Protein AF-A0A7R9WVQ5-F1 (afdb_monomer)

Mean predicted aligned error: 18.16 Å

Structure (mmCIF, N/CA/C/O backbone):
data_AF-A0A7R9WVQ5-F1
#
_entry.id   AF-A0A7R9WVQ5-F1
#
loop_
_atom_site.group_PDB
_atom_site.id
_atom_site.type_symbol
_atom_site.label_atom_id
_atom_site.label_alt_id
_atom_site.label_comp_id
_atom_site.label_asym_id
_atom_site.label_entity_id
_atom_site.label_seq_id
_atom_site.pdbx_PDB_ins_code
_atom_site.Cartn_x
_atom_site.Cartn_y
_atom_site.Cartn_z
_atom_site.occupancy
_atom_site.B_iso_or_equiv
_atom_site.auth_seq_id
_atom_site.auth_comp_id
_atom_site.auth_asym_id
_atom_site.auth_atom_id
_atom_site.pdbx_PDB_model_num
ATOM 1 N N . MET A 1 1 ? 31.829 -40.524 65.685 1.00 41.03 1 MET A N 1
ATOM 2 C CA . MET A 1 1 ? 31.179 -39.323 66.249 1.00 41.03 1 MET A CA 1
ATOM 3 C C . MET A 1 1 ? 29.699 -39.398 65.914 1.00 41.03 1 MET A C 1
ATOM 5 O O . MET A 1 1 ? 29.314 -39.141 64.784 1.00 41.03 1 MET A O 1
ATOM 9 N N . THR A 1 2 ? 28.899 -39.893 66.854 1.00 39.41 2 THR A N 1
ATOM 10 C CA . THR A 1 2 ? 27.460 -40.156 66.713 1.00 39.41 2 THR A CA 1
ATOM 11 C C . THR A 1 2 ? 26.684 -39.018 67.367 1.00 39.41 2 THR A C 1
ATOM 13 O O . THR A 1 2 ? 26.771 -38.850 68.581 1.00 39.41 2 THR A O 1
ATOM 16 N N . HIS A 1 3 ? 25.955 -38.230 66.574 1.00 41.53 3 HIS A N 1
ATOM 17 C CA . HIS A 1 3 ? 25.079 -37.176 67.082 1.00 41.53 3 HIS A CA 1
ATOM 18 C C . HIS A 1 3 ? 23.639 -37.680 67.185 1.00 41.53 3 HIS A C 1
ATOM 20 O O . HIS A 1 3 ? 22.974 -37.951 66.189 1.00 41.53 3 HIS A O 1
ATOM 26 N N . THR A 1 4 ? 23.182 -37.788 68.426 1.00 43.97 4 THR A N 1
ATOM 27 C CA . THR A 1 4 ? 21.803 -38.031 68.845 1.00 43.97 4 THR A CA 1
ATOM 28 C C . THR A 1 4 ? 21.011 -36.724 68.716 1.00 43.97 4 THR A C 1
ATOM 30 O O . THR A 1 4 ? 21.436 -35.708 69.266 1.00 43.97 4 THR A O 1
ATOM 33 N N . GLN A 1 5 ? 19.870 -36.720 68.018 1.00 49.22 5 GLN A N 1
ATOM 34 C CA . GLN A 1 5 ? 18.900 -35.616 68.064 1.00 49.22 5 GLN A CA 1
ATOM 35 C C . GLN A 1 5 ? 17.591 -36.085 68.700 1.00 49.22 5 GLN A C 1
ATOM 37 O O . GLN A 1 5 ? 16.982 -37.073 68.295 1.00 49.22 5 GLN A O 1
ATOM 42 N N . THR A 1 6 ? 17.200 -35.352 69.735 1.00 46.25 6 THR A N 1
ATOM 43 C CA . THR A 1 6 ? 16.042 -35.571 70.598 1.00 46.25 6 THR A CA 1
ATOM 44 C C . THR A 1 6 ? 14.769 -35.076 69.910 1.00 46.25 6 THR A C 1
ATOM 46 O O . THR A 1 6 ? 14.665 -33.899 69.569 1.00 46.25 6 THR A O 1
ATOM 49 N N . ILE A 1 7 ? 13.781 -35.955 69.727 1.00 51.22 7 ILE A N 1
ATOM 50 C CA . ILE A 1 7 ? 12.453 -35.600 69.211 1.00 51.22 7 ILE A CA 1
ATOM 51 C C . ILE A 1 7 ? 11.598 -35.094 70.381 1.00 51.22 7 ILE A C 1
ATOM 53 O O . ILE A 1 7 ? 11.214 -35.860 71.262 1.00 51.22 7 ILE A O 1
ATOM 57 N N . LEU A 1 8 ? 11.293 -33.796 70.388 1.00 42.28 8 LEU A N 1
ATOM 58 C CA . LEU A 1 8 ? 10.314 -33.184 71.290 1.00 42.28 8 LEU A CA 1
ATOM 59 C C . LEU A 1 8 ? 8.905 -33.405 70.722 1.00 42.28 8 LEU A C 1
ATOM 61 O O . LEU A 1 8 ? 8.472 -32.716 69.798 1.00 42.28 8 LEU A O 1
ATOM 65 N N . VAL A 1 9 ? 8.180 -34.378 71.276 1.00 50.78 9 VAL A N 1
ATOM 66 C CA . VAL A 1 9 ? 6.757 -34.587 70.985 1.00 50.78 9 VAL A CA 1
ATOM 67 C C . VAL A 1 9 ? 5.956 -33.488 71.684 1.00 50.78 9 VAL A C 1
ATOM 69 O O . VAL A 1 9 ? 5.775 -33.495 72.900 1.00 50.78 9 VAL A O 1
ATOM 72 N N . ASN A 1 10 ? 5.494 -32.509 70.908 1.00 46.12 10 ASN A N 1
ATOM 73 C CA . ASN A 1 10 ? 4.630 -31.440 71.390 1.00 46.12 10 ASN A CA 1
ATOM 74 C C . ASN A 1 10 ? 3.191 -31.970 71.544 1.00 46.12 10 ASN A C 1
ATOM 76 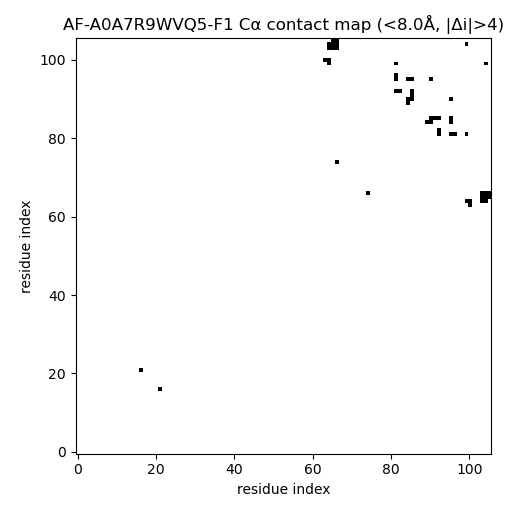O O . ASN A 1 10 ? 2.448 -32.073 70.566 1.00 46.12 10 ASN A O 1
ATOM 80 N N . CYS A 1 11 ? 2.803 -32.324 72.771 1.00 46.53 11 CYS A N 1
ATOM 81 C CA . CYS A 1 11 ? 1.429 -32.673 73.136 1.00 46.53 11 CYS A CA 1
ATOM 82 C C . CYS A 1 11 ? 0.492 -31.463 72.957 1.00 46.53 11 CYS A C 1
ATOM 84 O O . CYS A 1 11 ? 0.282 -30.673 73.880 1.00 46.53 11 CYS A O 1
ATOM 86 N N . ARG A 1 12 ? -0.116 -31.317 71.772 1.00 46.88 12 ARG A N 1
ATOM 87 C CA . ARG A 1 12 ? -1.256 -30.410 71.572 1.00 46.88 12 ARG A CA 1
ATOM 88 C C . ARG A 1 12 ? -2.487 -30.985 72.276 1.00 46.88 12 ARG A C 1
ATOM 90 O O . ARG A 1 12 ? -2.950 -32.071 71.945 1.00 46.88 12 ARG A O 1
ATOM 97 N N . ARG A 1 13 ? -3.020 -30.240 73.246 1.00 50.38 13 ARG A N 1
ATOM 98 C CA . ARG A 1 13 ? -4.292 -30.543 73.921 1.00 50.38 13 ARG A CA 1
ATOM 99 C C . ARG A 1 13 ? -5.448 -30.573 72.902 1.00 50.38 13 ARG A C 1
ATOM 101 O O . ARG A 1 13 ? -5.419 -29.776 71.961 1.00 50.38 13 ARG A O 1
ATOM 108 N N . PRO A 1 14 ? -6.481 -31.413 73.093 1.00 53.47 14 PRO A N 1
ATOM 109 C CA . PRO A 1 14 ? -7.684 -31.357 72.273 1.00 53.47 14 PRO A CA 1
ATOM 110 C C . PRO A 1 14 ? -8.397 -30.016 72.491 1.00 53.47 14 PRO A C 1
ATOM 112 O O . PRO A 1 14 ? -8.716 -29.629 73.615 1.00 53.47 14 PRO A O 1
ATOM 115 N N . PHE A 1 15 ? -8.610 -29.288 71.397 1.00 57.16 15 PHE A N 1
ATOM 116 C CA . PHE A 1 15 ? -9.350 -28.030 71.363 1.00 57.16 15 PHE A CA 1
ATOM 117 C C . PHE A 1 15 ? -10.830 -28.322 71.663 1.00 57.16 15 PHE A C 1
ATOM 119 O O . PHE A 1 15 ? -11.549 -28.851 70.819 1.00 57.16 15 PHE A O 1
ATOM 126 N N . THR A 1 16 ? -11.307 -28.002 72.866 1.00 58.00 16 THR A N 1
ATOM 127 C CA . THR A 1 16 ? -12.735 -28.083 73.207 1.00 58.00 16 THR A CA 1
ATOM 128 C C . THR A 1 16 ? -13.448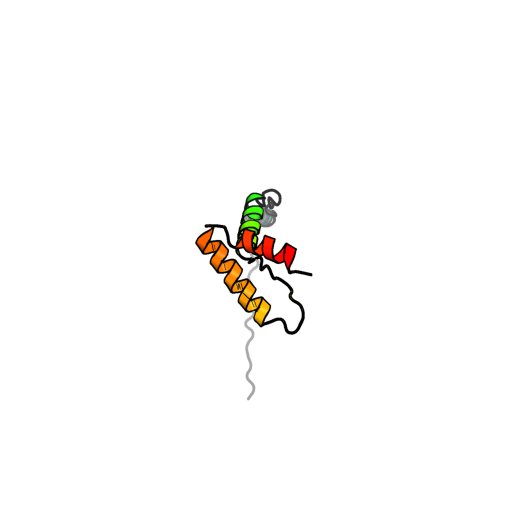 -26.851 72.654 1.00 58.00 16 THR A C 1
ATOM 130 O O . THR A 1 16 ? -13.520 -25.806 73.307 1.00 58.00 16 THR A O 1
ATOM 133 N N . LEU A 1 17 ? -13.918 -26.948 71.412 1.00 56.16 17 LEU A N 1
ATOM 134 C CA . LEU A 1 17 ? -14.598 -25.864 70.709 1.00 56.16 17 LEU A CA 1
ATOM 135 C C . LEU A 1 17 ? -16.083 -25.829 71.114 1.00 56.16 17 LEU A C 1
ATOM 137 O O . LEU A 1 17 ? -16.787 -26.830 71.012 1.00 56.16 17 LEU A O 1
ATOM 141 N N . ARG A 1 18 ? -16.565 -24.679 71.605 1.00 71.81 18 ARG A N 1
ATOM 142 C CA . ARG A 1 18 ? -17.979 -24.496 71.980 1.00 71.81 18 ARG A CA 1
ATOM 143 C C . ARG A 1 18 ? -18.875 -24.622 70.734 1.00 71.81 18 ARG A C 1
ATOM 145 O O . ARG A 1 18 ? -18.484 -24.126 69.677 1.00 71.81 18 ARG A O 1
ATOM 152 N N . PRO A 1 19 ? -20.092 -25.188 70.839 1.00 68.81 19 PRO A N 1
ATOM 153 C CA . PRO A 1 19 ? -20.976 -25.402 69.685 1.00 68.81 19 PRO A CA 1
ATOM 154 C C . PRO A 1 19 ? -21.330 -24.101 68.942 1.00 68.81 19 PRO A C 1
ATOM 156 O O . PRO A 1 19 ? -21.524 -24.114 67.730 1.00 68.81 19 PRO A O 1
ATOM 159 N N . SER A 1 20 ? -21.315 -22.955 69.632 1.00 67.38 20 SER A N 1
ATOM 160 C CA . SER A 1 20 ? -21.515 -21.640 69.013 1.00 67.38 20 SER A CA 1
ATOM 161 C C . SER A 1 20 ? -20.379 -21.218 68.073 1.00 67.38 20 SER A C 1
ATOM 163 O O . SER A 1 20 ? -20.627 -20.538 67.084 1.00 67.38 20 SER A O 1
ATOM 165 N N . GLN A 1 21 ? -19.143 -21.648 68.334 1.00 73.31 21 GLN A N 1
ATOM 166 C CA . GLN A 1 21 ? -17.978 -21.338 67.499 1.00 73.31 21 GLN A CA 1
ATOM 167 C C . GLN A 1 21 ? -17.951 -22.193 66.222 1.00 73.31 21 GLN A C 1
ATOM 169 O O . GLN A 1 21 ? -17.459 -21.743 65.190 1.00 73.31 21 GLN A O 1
ATOM 174 N N . MET A 1 22 ? -18.537 -23.397 66.257 1.00 71.56 22 MET A N 1
ATOM 175 C CA . MET A 1 22 ? -18.647 -24.257 65.072 1.00 71.56 22 MET A CA 1
ATOM 176 C C . MET A 1 22 ? -19.568 -23.662 64.009 1.00 71.56 22 MET A C 1
ATOM 178 O O . MET A 1 22 ? -19.265 -23.751 62.823 1.00 71.56 22 MET A O 1
ATOM 182 N N . MET A 1 23 ? -20.657 -23.010 64.425 1.00 75.50 23 MET A N 1
ATOM 183 C CA . MET A 1 23 ? -21.610 -22.397 63.496 1.00 75.50 23 MET A CA 1
ATOM 184 C C . MET A 1 23 ? -20.995 -21.219 62.737 1.00 75.50 23 MET A C 1
ATOM 186 O O . MET A 1 23 ? -21.212 -21.081 61.536 1.00 75.50 23 MET A O 1
ATOM 190 N N . VAL A 1 24 ? -20.165 -20.414 63.408 1.00 78.69 24 VAL A N 1
ATOM 191 C CA . VAL A 1 24 ? -19.462 -19.287 62.775 1.00 78.69 24 VAL A CA 1
ATOM 192 C C . VAL A 1 24 ? -18.449 -19.787 61.742 1.00 78.69 24 VAL A C 1
ATOM 194 O O . VAL A 1 24 ? -18.397 -19.266 60.629 1.00 78.69 24 VAL A O 1
ATOM 197 N N . TYR A 1 25 ? -17.695 -20.839 62.072 1.00 78.38 25 TYR A N 1
ATOM 198 C CA . TYR A 1 25 ? -16.764 -21.460 61.129 1.00 78.38 25 TYR A CA 1
ATOM 199 C C . TYR A 1 25 ? -17.480 -22.109 59.939 1.00 78.38 25 TYR A C 1
ATOM 201 O O . TYR A 1 25 ? -17.046 -21.938 58.802 1.00 78.38 25 TYR A O 1
ATOM 209 N N . LEU A 1 26 ? -18.601 -22.797 60.173 1.00 77.38 26 LEU A N 1
ATOM 210 C CA . LEU A 1 26 ? -19.404 -23.403 59.111 1.00 77.38 26 LEU A CA 1
ATOM 211 C C . LEU A 1 26 ? -19.945 -22.340 58.141 1.00 77.38 26 LEU A C 1
ATOM 213 O O . LEU A 1 26 ? -19.839 -22.505 56.9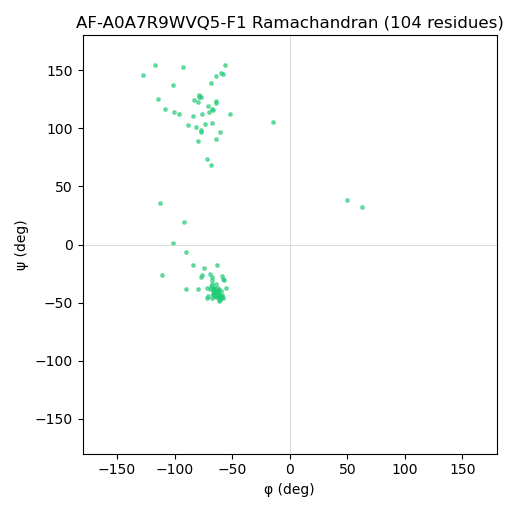28 1.00 77.38 26 LEU A O 1
ATOM 217 N N . MET A 1 27 ? -20.462 -21.224 58.663 1.00 74.75 27 MET A N 1
ATOM 218 C CA . MET A 1 27 ? -20.963 -20.118 57.841 1.00 74.75 27 MET A CA 1
ATOM 219 C C . MET A 1 27 ? -19.844 -19.429 57.047 1.00 74.75 27 MET A C 1
ATOM 221 O O . MET A 1 27 ? -20.043 -19.104 55.875 1.00 74.75 27 MET A O 1
ATOM 225 N N . MET A 1 28 ? -18.644 -19.269 57.622 1.00 76.88 28 MET A N 1
ATOM 226 C CA . MET A 1 28 ? -17.483 -18.768 56.871 1.00 76.88 28 MET A CA 1
ATOM 227 C C . MET A 1 28 ? -17.091 -19.696 55.717 1.00 76.88 28 MET A C 1
ATOM 229 O O . MET A 1 28 ? -16.815 -19.215 54.620 1.00 76.88 28 MET A O 1
ATOM 233 N N . ILE A 1 29 ? -17.090 -21.014 55.939 1.00 76.12 29 ILE A N 1
ATOM 234 C CA . ILE A 1 29 ? -16.720 -21.993 54.906 1.0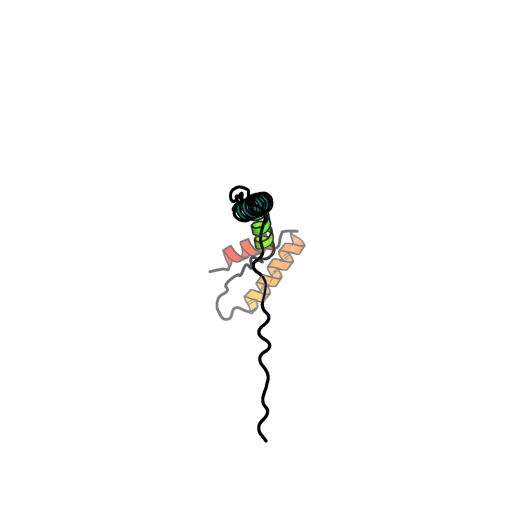0 76.12 29 ILE A CA 1
ATOM 235 C C . ILE A 1 29 ? -17.747 -21.992 53.769 1.00 76.12 29 ILE A C 1
ATOM 237 O O . ILE A 1 29 ? -17.357 -21.987 52.605 1.00 76.12 29 ILE A O 1
ATOM 241 N N . ILE A 1 30 ? -19.045 -21.932 54.083 1.00 72.06 30 ILE A N 1
ATOM 242 C CA . ILE A 1 30 ? -20.111 -21.878 53.069 1.00 72.06 30 ILE A CA 1
ATOM 243 C C . ILE A 1 30 ? -19.994 -20.601 52.227 1.00 72.06 30 ILE A C 1
ATOM 245 O O . ILE A 1 30 ? -20.109 -20.664 51.007 1.00 72.06 30 ILE A O 1
ATOM 249 N N . THR A 1 31 ? -19.684 -19.460 52.850 1.00 68.88 31 THR A N 1
ATOM 250 C CA . THR A 1 31 ? -19.510 -18.186 52.128 1.00 68.88 31 THR A CA 1
ATOM 251 C C . THR A 1 31 ? -18.267 -18.196 51.228 1.00 68.88 31 THR A C 1
ATOM 253 O O . THR A 1 31 ? -18.295 -17.626 50.141 1.00 68.88 31 THR A O 1
ATOM 256 N N . ALA A 1 32 ? -17.194 -18.885 51.634 1.00 68.50 32 ALA A N 1
ATOM 257 C CA . ALA A 1 32 ? -15.986 -19.060 50.822 1.00 68.50 32 ALA A CA 1
ATOM 258 C C . ALA A 1 32 ? -16.159 -20.069 49.669 1.00 68.50 32 ALA A C 1
ATOM 260 O O . ALA A 1 32 ? -15.381 -20.044 48.717 1.00 68.50 32 ALA A O 1
ATOM 261 N N . LEU A 1 33 ? -17.162 -20.951 49.752 1.00 64.75 33 LEU A N 1
ATOM 262 C CA . LEU A 1 33 ? -17.470 -21.945 48.722 1.00 64.75 33 LEU A CA 1
ATOM 263 C C . LEU A 1 33 ? -18.461 -21.454 47.662 1.00 64.75 33 LEU A C 1
ATOM 265 O O . LEU A 1 33 ? -18.697 -22.185 46.700 1.00 64.75 33 LEU A O 1
ATOM 269 N N . LEU A 1 34 ? -19.049 -20.259 47.808 1.00 64.00 34 LEU A N 1
ATOM 270 C CA . LEU A 1 34 ? -19.898 -19.710 46.755 1.00 64.00 34 LEU A CA 1
ATOM 271 C C . LEU A 1 34 ? -19.028 -19.378 45.532 1.00 64.00 34 LEU A C 1
ATOM 273 O O . LEU A 1 34 ? -18.179 -18.485 45.615 1.00 64.00 34 LEU A O 1
ATOM 277 N N . PRO A 1 35 ? -19.235 -20.035 44.375 1.00 65.06 35 PRO A N 1
ATOM 278 C CA . PRO A 1 35 ? -18.621 -19.574 43.147 1.00 65.06 35 PRO A CA 1
ATOM 279 C C . PRO A 1 35 ? -19.198 -18.191 42.851 1.00 65.06 35 PRO A C 1
ATOM 281 O O . PRO A 1 35 ? -20.414 -18.031 42.728 1.00 65.06 35 PRO A O 1
ATOM 284 N N . ALA A 1 36 ? -18.332 -17.182 42.745 1.00 64.62 36 ALA A N 1
ATOM 285 C CA . ALA A 1 36 ? -18.718 -15.898 42.185 1.00 64.62 36 ALA A CA 1
ATOM 286 C C . ALA A 1 36 ? -19.366 -16.184 40.825 1.00 64.62 36 ALA A C 1
ATOM 288 O O . ALA A 1 36 ? -18.700 -16.682 39.9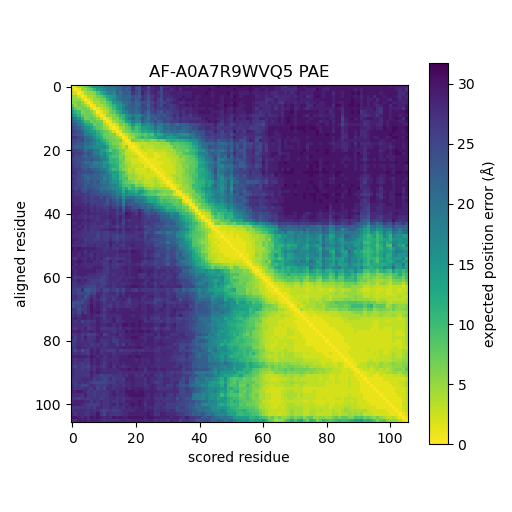16 1.00 64.62 36 ALA A O 1
ATOM 289 N N . THR A 1 37 ? -20.673 -15.944 40.703 1.00 60.84 37 THR A N 1
ATOM 290 C CA . THR A 1 37 ? -21.402 -16.092 39.445 1.00 60.84 37 THR A CA 1
ATOM 291 C C . THR A 1 37 ? -20.769 -15.131 38.453 1.00 60.84 37 THR A C 1
ATOM 293 O O . THR A 1 37 ? -21.020 -13.926 38.477 1.00 60.84 37 THR A O 1
ATOM 296 N N . SER A 1 38 ? -19.854 -15.648 37.636 1.00 60.25 38 SER A N 1
ATOM 297 C CA . SER A 1 38 ? -19.152 -14.848 36.652 1.00 60.25 38 SER A CA 1
ATOM 298 C C . SER A 1 38 ? -20.187 -14.404 35.630 1.00 60.25 38 SER A C 1
ATOM 300 O O . SER A 1 38 ? -20.771 -15.237 34.933 1.00 60.25 38 SER A O 1
ATOM 302 N N . ASN A 1 39 ? -20.423 -13.099 35.546 1.00 59.16 39 ASN A N 1
ATOM 303 C CA . ASN A 1 39 ? -21.266 -12.479 34.534 1.00 59.16 39 ASN A CA 1
ATOM 304 C C . ASN A 1 39 ? -20.588 -12.597 33.155 1.00 59.16 39 ASN A C 1
ATOM 306 O O . ASN A 1 39 ? -20.138 -11.606 32.585 1.00 59.16 39 ASN A O 1
ATOM 310 N N . ALA A 1 40 ? -20.483 -13.813 32.615 1.00 58.56 40 ALA A N 1
ATOM 311 C CA . ALA A 1 40 ? -19.812 -14.106 31.348 1.00 58.56 40 ALA A CA 1
ATOM 312 C C . ALA A 1 40 ? -20.490 -13.419 30.143 1.00 58.56 40 ALA A C 1
ATOM 314 O O . ALA A 1 40 ? -19.863 -13.235 29.103 1.00 58.56 40 ALA A O 1
ATOM 315 N N . PHE A 1 41 ? -21.742 -12.978 30.303 1.00 54.59 41 PHE A N 1
ATOM 316 C CA . PHE A 1 41 ? -22.511 -12.250 29.291 1.00 54.59 41 PHE A CA 1
ATOM 317 C C . PHE A 1 41 ? -22.225 -10.732 29.263 1.00 54.59 41 PHE A C 1
ATOM 319 O O . PHE A 1 41 ? -22.463 -10.078 28.254 1.00 54.59 41 PHE A O 1
ATOM 326 N N . LEU A 1 42 ? -21.638 -10.171 30.331 1.00 53.22 42 LEU A N 1
ATOM 327 C CA . LEU A 1 42 ? -21.160 -8.777 30.397 1.00 53.22 42 LEU A CA 1
ATOM 328 C C . LEU A 1 42 ? -19.685 -8.643 29.981 1.00 53.22 42 LEU A C 1
ATOM 330 O O . LEU A 1 42 ? -19.035 -7.633 30.267 1.00 53.22 42 LEU A O 1
ATOM 334 N N . ASN A 1 43 ? -19.144 -9.632 29.264 1.00 59.22 43 ASN A N 1
ATOM 335 C CA . ASN A 1 43 ? -17.885 -9.489 28.536 1.00 59.22 43 ASN A CA 1
ATOM 336 C C . ASN A 1 43 ? -18.109 -8.581 27.315 1.00 59.22 43 ASN A C 1
ATOM 338 O O . ASN A 1 43 ? -18.201 -9.022 26.176 1.00 59.22 43 ASN A O 1
ATOM 342 N N . ASN A 1 44 ? -18.241 -7.292 27.637 1.00 68.50 44 ASN A N 1
ATOM 343 C CA . ASN A 1 44 ? -18.431 -6.110 26.810 1.00 68.50 44 ASN A CA 1
ATOM 344 C C . ASN A 1 44 ? -18.131 -6.325 25.310 1.00 68.50 44 ASN A C 1
ATOM 346 O O . ASN A 1 44 ? -16.954 -6.324 24.930 1.00 68.50 44 ASN A O 1
ATOM 350 N N . PRO A 1 45 ? -19.149 -6.411 24.432 1.00 76.62 45 PRO A N 1
ATOM 351 C CA . PRO A 1 45 ? -18.920 -6.425 22.985 1.00 76.62 45 PRO A CA 1
ATOM 352 C C . PRO A 1 45 ? -18.147 -5.179 22.530 1.00 76.62 45 PRO A C 1
ATOM 354 O O . PRO A 1 45 ? -17.309 -5.264 21.639 1.00 76.62 45 PRO A O 1
ATOM 357 N N . LEU A 1 46 ? -18.320 -4.050 23.225 1.00 82.06 46 LEU A N 1
ATOM 358 C CA . LEU A 1 46 ? -17.547 -2.829 23.001 1.00 82.06 46 LEU A CA 1
ATOM 359 C C . LEU A 1 46 ? -16.043 -3.014 23.241 1.00 82.06 46 LEU A C 1
ATOM 361 O O . LEU A 1 46 ? -15.245 -2.533 22.448 1.00 82.06 46 LEU A O 1
ATOM 365 N N . LYS A 1 47 ? -15.641 -3.786 24.260 1.00 81.81 47 LYS A N 1
ATOM 366 C CA . LYS A 1 47 ? -14.220 -4.105 24.497 1.00 81.81 47 LYS A CA 1
ATOM 367 C C . LYS A 1 47 ? -13.644 -4.999 23.399 1.00 81.81 47 LYS A C 1
ATOM 369 O O . LYS A 1 47 ? -12.440 -4.971 23.160 1.00 81.81 47 LYS A O 1
ATOM 374 N N . ARG A 1 48 ? -14.477 -5.815 22.744 1.00 83.25 48 ARG A N 1
ATOM 375 C CA . ARG A 1 48 ? -14.061 -6.608 21.581 1.00 83.25 48 ARG A CA 1
ATOM 376 C C . ARG A 1 48 ? -13.860 -5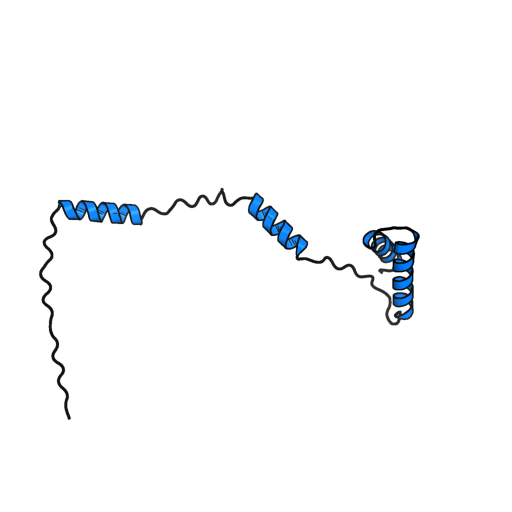.716 20.360 1.00 83.25 48 ARG A C 1
ATOM 378 O O . ARG A 1 48 ? -12.808 -5.804 19.746 1.00 83.25 48 ARG A O 1
ATOM 385 N N . VAL A 1 49 ? -14.799 -4.810 20.088 1.00 85.31 49 VAL A N 1
ATOM 386 C CA . VAL A 1 49 ? -14.667 -3.808 19.016 1.00 85.31 49 VAL A CA 1
ATOM 387 C C . VAL A 1 49 ? -13.437 -2.927 19.234 1.00 85.31 49 VAL A C 1
ATOM 389 O O . VAL A 1 49 ? -12.682 -2.702 18.299 1.00 85.31 49 VAL A O 1
ATOM 392 N N . GLU A 1 50 ? -13.186 -2.481 20.464 1.00 88.19 50 GLU A N 1
ATOM 393 C CA . GLU A 1 50 ? -12.000 -1.691 20.811 1.00 88.19 50 GLU A CA 1
ATOM 394 C C . GLU A 1 50 ? -10.703 -2.469 20.551 1.00 88.19 50 GLU A C 1
ATOM 396 O O . GLU A 1 50 ? -9.782 -1.955 19.918 1.00 88.19 50 GLU A O 1
ATOM 401 N N . LYS A 1 51 ? -10.642 -3.738 20.973 1.00 84.19 51 LYS A N 1
ATOM 402 C CA . LYS A 1 51 ? -9.499 -4.616 20.688 1.00 84.19 51 LYS A CA 1
ATOM 403 C C . LYS A 1 51 ? -9.310 -4.863 19.196 1.00 84.19 51 LYS A C 1
ATOM 405 O O . LYS A 1 51 ? -8.170 -4.860 18.740 1.00 84.19 51 LYS A O 1
ATOM 410 N N . ASP A 1 52 ? -10.391 -5.058 18.449 1.00 83.69 52 ASP A N 1
ATOM 411 C CA . ASP A 1 52 ? -10.339 -5.283 17.005 1.00 83.69 52 ASP A CA 1
ATOM 412 C C . ASP A 1 52 ? -9.908 -4.009 16.267 1.00 83.69 52 ASP A C 1
ATOM 414 O O . ASP A 1 52 ? -9.083 -4.075 15.359 1.00 83.69 52 ASP A O 1
ATOM 418 N N . LEU A 1 53 ? -10.365 -2.835 16.707 1.00 83.75 53 LEU A N 1
ATOM 419 C CA . LEU A 1 53 ? -9.941 -1.545 16.171 1.00 83.75 53 LEU A CA 1
ATOM 420 C C . LEU A 1 53 ? -8.458 -1.275 16.462 1.00 83.75 53 LEU A C 1
ATOM 422 O O . LEU A 1 53 ? -7.718 -0.901 15.556 1.00 83.75 53 LEU A O 1
ATOM 426 N N . LEU A 1 54 ? -7.991 -1.547 17.685 1.00 81.56 54 LEU A N 1
ATOM 427 C CA . LEU A 1 54 ? -6.568 -1.481 18.044 1.00 81.56 54 LEU A CA 1
ATOM 428 C C . LEU A 1 54 ? -5.719 -2.507 17.272 1.00 81.56 54 LEU A C 1
AT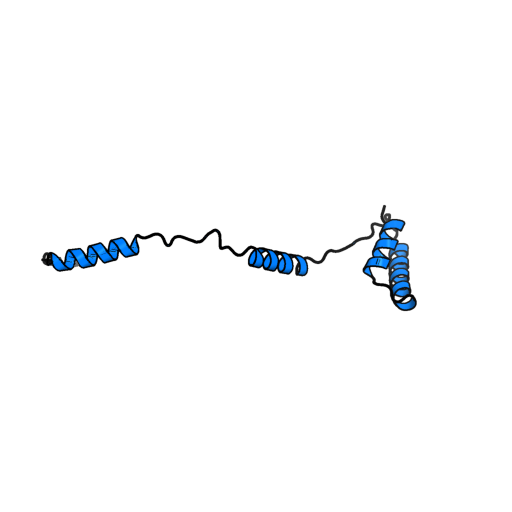OM 430 O O . LEU A 1 54 ? -4.565 -2.248 16.932 1.00 81.56 54 LEU A O 1
ATOM 434 N N . ALA A 1 55 ? -6.273 -3.683 16.976 1.00 77.31 55 ALA A N 1
ATOM 435 C CA . ALA A 1 55 ? -5.603 -4.687 16.156 1.00 77.31 55 ALA A CA 1
ATOM 436 C C . ALA A 1 55 ? -5.531 -4.273 14.676 1.00 77.31 55 ALA A C 1
ATOM 438 O O . ALA A 1 55 ? -4.510 -4.526 14.032 1.00 77.31 55 ALA A O 1
ATOM 439 N N . LEU A 1 56 ? -6.571 -3.621 14.146 1.00 74.62 56 LEU A N 1
ATOM 440 C CA . LEU A 1 56 ? -6.604 -3.073 12.787 1.00 74.62 56 LEU A CA 1
ATOM 441 C C . LEU A 1 56 ? -5.606 -1.926 12.622 1.00 74.62 56 LEU A C 1
ATOM 443 O O . LEU A 1 56 ? -4.877 -1.911 11.638 1.00 74.62 56 LEU A O 1
ATOM 447 N N . THR A 1 57 ? -5.494 -1.019 13.596 1.00 72.00 57 THR A N 1
ATOM 448 C CA . THR A 1 57 ? -4.514 0.081 13.535 1.00 72.00 57 THR A CA 1
ATOM 449 C C . THR A 1 57 ? -3.070 -0.401 13.678 1.00 72.00 57 THR A C 1
ATOM 451 O O . THR A 1 57 ? -2.157 0.231 13.151 1.00 72.00 57 THR A O 1
ATOM 454 N N . ARG A 1 58 ? -2.839 -1.548 14.333 1.00 66.00 58 ARG A N 1
ATOM 455 C CA . ARG A 1 58 ? -1.514 -2.188 14.401 1.00 66.00 58 ARG A CA 1
ATOM 456 C C . ARG A 1 58 ? -1.126 -2.914 13.106 1.00 66.00 58 ARG A C 1
ATOM 458 O O . ARG A 1 58 ? 0.063 -3.100 12.848 1.00 66.00 58 ARG A O 1
ATOM 465 N N . ARG A 1 59 ? -2.095 -3.364 12.302 1.00 62.47 59 ARG A N 1
ATOM 466 C CA . ARG A 1 59 ? -1.844 -4.068 11.037 1.00 62.47 59 ARG A CA 1
ATOM 467 C C . ARG A 1 59 ? -1.716 -3.063 9.897 1.00 62.47 59 ARG A C 1
ATOM 469 O O . ARG A 1 59 ? -2.705 -2.571 9.373 1.00 62.47 59 ARG A O 1
ATOM 476 N N . VAL A 1 60 ? -0.484 -2.807 9.468 1.00 66.56 60 VAL A N 1
ATOM 477 C CA . VAL A 1 60 ? -0.230 -2.064 8.229 1.00 66.56 60 VAL A CA 1
ATOM 478 C C . VAL A 1 60 ? -0.624 -2.950 7.046 1.00 66.56 60 VAL A C 1
ATOM 480 O O . VAL A 1 60 ? -0.009 -3.992 6.813 1.00 66.56 60 VAL A O 1
ATOM 483 N N . THR A 1 61 ? -1.655 -2.559 6.298 1.00 68.31 61 THR A N 1
ATOM 484 C CA . THR A 1 61 ? -2.011 -3.208 5.031 1.00 68.31 61 THR A CA 1
ATOM 485 C C . THR A 1 61 ? -1.044 -2.740 3.949 1.00 68.31 61 THR A C 1
ATOM 487 O O . THR A 1 61 ? -1.194 -1.657 3.386 1.00 68.31 61 THR A O 1
ATOM 490 N N . ALA A 1 62 ? -0.007 -3.536 3.689 1.00 76.69 62 ALA A N 1
ATOM 491 C CA . ALA A 1 62 ? 0.942 -3.255 2.621 1.00 76.69 62 ALA A CA 1
ATOM 492 C C . ALA A 1 62 ? 0.352 -3.659 1.260 1.00 76.69 62 ALA A C 1
ATOM 494 O O . ALA A 1 62 ? -0.062 -4.803 1.067 1.00 76.69 62 ALA A O 1
ATOM 495 N N . HIS A 1 63 ? 0.355 -2.728 0.308 1.00 81.69 63 HIS A N 1
ATOM 496 C CA . HIS A 1 63 ? 0.006 -2.993 -1.085 1.00 81.69 63 HIS A CA 1
ATOM 497 C C . HIS A 1 63 ? 1.286 -3.114 -1.919 1.00 81.69 63 HIS A C 1
ATOM 499 O O . HIS A 1 63 ? 2.219 -2.332 -1.743 1.00 81.69 63 HIS A O 1
ATOM 505 N N . HIS A 1 64 ? 1.334 -4.091 -2.824 1.00 87.75 64 HIS A N 1
ATOM 506 C CA . HIS A 1 64 ? 2.465 -4.320 -3.721 1.00 87.75 64 HIS A CA 1
ATOM 507 C C . HIS A 1 64 ? 1.979 -4.393 -5.171 1.00 87.75 64 HIS A C 1
ATOM 509 O O . HIS A 1 64 ? 0.870 -4.851 -5.434 1.00 87.75 64 HIS A O 1
ATOM 515 N N . ILE A 1 65 ? 2.805 -3.915 -6.102 1.00 87.88 65 ILE A N 1
ATOM 516 C CA . ILE A 1 65 ? 2.585 -4.056 -7.545 1.00 87.88 65 ILE A CA 1
ATOM 517 C C . ILE A 1 65 ? 3.614 -5.065 -8.029 1.00 87.88 65 ILE A C 1
ATOM 519 O O . ILE A 1 65 ? 4.814 -4.820 -7.902 1.00 87.88 65 ILE A O 1
ATOM 523 N N . LEU A 1 66 ? 3.144 -6.199 -8.541 1.00 89.69 66 LEU A N 1
ATOM 524 C CA . LEU A 1 66 ? 4.020 -7.199 -9.139 1.00 89.69 66 LEU A CA 1
ATOM 525 C C . LEU A 1 66 ? 4.391 -6.748 -10.547 1.00 89.69 66 LEU A C 1
ATOM 527 O O . LEU A 1 66 ? 3.525 -6.395 -11.345 1.00 89.69 66 LEU A O 1
ATOM 531 N N . LEU A 1 67 ? 5.687 -6.736 -10.829 1.00 88.75 67 LEU A N 1
ATOM 532 C CA . LEU A 1 67 ? 6.231 -6.403 -12.136 1.00 88.75 67 LEU A CA 1
ATOM 533 C C . LEU A 1 67 ? 6.965 -7.630 -12.702 1.00 88.75 67 LEU A C 1
ATOM 535 O O . LEU A 1 67 ? 7.430 -8.470 -11.926 1.00 88.75 67 LEU A O 1
ATOM 539 N N . PRO A 1 68 ? 7.084 -7.756 -14.036 1.00 87.50 68 PRO A N 1
ATOM 540 C CA . PRO A 1 68 ? 7.839 -8.838 -14.658 1.00 87.50 68 PRO A CA 1
ATOM 541 C C . PRO A 1 68 ? 9.299 -8.883 -14.174 1.00 87.50 68 PRO A C 1
ATOM 543 O O . PRO A 1 68 ? 9.851 -7.847 -13.790 1.00 87.50 68 PRO A O 1
ATOM 546 N N . PRO A 1 69 ? 9.966 -10.047 -14.225 1.00 84.50 69 PRO A N 1
ATOM 547 C CA . PRO A 1 69 ? 11.383 -10.137 -13.881 1.00 84.50 69 PRO A CA 1
ATOM 548 C C . PRO A 1 69 ? 12.233 -9.200 -14.758 1.00 84.50 69 PRO A C 1
ATOM 550 O O . PRO A 1 69 ? 11.921 -8.991 -15.930 1.00 84.50 69 PRO A O 1
ATOM 553 N N . ASN A 1 70 ? 13.314 -8.658 -14.186 1.00 85.81 70 ASN A N 1
ATOM 554 C CA . ASN A 1 70 ? 14.254 -7.721 -14.827 1.00 85.81 70 ASN A CA 1
ATOM 555 C C . ASN A 1 70 ? 13.644 -6.372 -15.260 1.00 85.81 70 ASN A C 1
ATOM 557 O O . ASN A 1 70 ? 14.062 -5.791 -16.260 1.00 85.81 70 ASN A O 1
ATOM 561 N N . SER A 1 71 ? 12.652 -5.862 -14.524 1.00 86.94 71 SER A N 1
ATOM 562 C CA . SER A 1 71 ? 11.984 -4.585 -14.823 1.00 86.94 71 SER A CA 1
ATOM 563 C C . SER A 1 71 ? 12.254 -3.487 -13.781 1.00 86.94 71 SER A C 1
ATOM 565 O O . SER A 1 71 ? 11.396 -2.648 -13.498 1.00 86.94 71 SER A O 1
ATOM 567 N N . ASP A 1 72 ? 13.469 -3.453 -13.230 1.00 88.25 72 ASP A N 1
ATOM 568 C CA . ASP A 1 72 ? 13.869 -2.504 -12.179 1.00 88.25 72 ASP A CA 1
ATOM 569 C C . ASP A 1 72 ? 13.738 -1.040 -12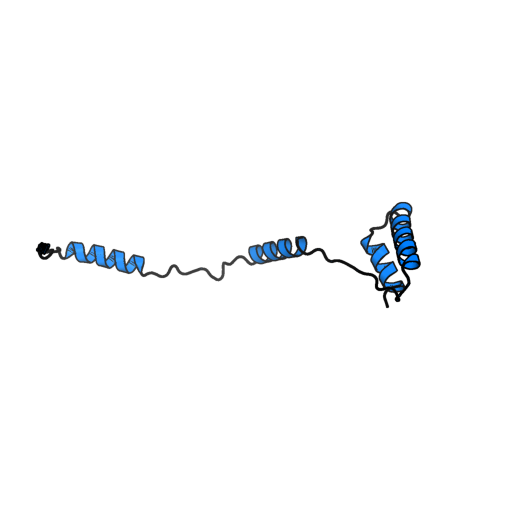.629 1.00 88.25 72 ASP A C 1
ATOM 571 O O . ASP A 1 72 ? 13.209 -0.197 -11.897 1.00 88.25 72 ASP A O 1
ATOM 575 N N . ASP A 1 73 ? 14.102 -0.743 -13.877 1.00 89.88 73 ASP A N 1
ATOM 576 C CA . ASP A 1 73 ? 13.952 0.597 -14.454 1.00 89.88 73 ASP A CA 1
ATOM 577 C C . ASP A 1 73 ? 12.478 1.021 -14.544 1.00 89.88 73 ASP A C 1
ATOM 579 O O . ASP A 1 73 ? 12.123 2.174 -14.271 1.00 89.88 73 ASP A O 1
ATOM 583 N N . ALA A 1 74 ? 11.587 0.076 -14.866 1.00 87.81 74 ALA A N 1
ATOM 584 C CA . ALA A 1 74 ? 10.150 0.325 -14.906 1.00 87.81 74 ALA A CA 1
ATOM 585 C C . ALA A 1 74 ? 9.589 0.578 -13.499 1.00 87.81 74 ALA A C 1
ATOM 587 O O . ALA A 1 74 ? 8.718 1.436 -13.335 1.00 87.81 74 ALA A O 1
ATOM 588 N N . ALA A 1 75 ? 10.117 -0.100 -12.476 1.00 89.12 75 ALA A N 1
ATOM 589 C CA . ALA A 1 75 ? 9.749 0.137 -11.084 1.00 89.12 75 ALA A CA 1
ATOM 590 C C . ALA A 1 75 ? 10.153 1.548 -10.622 1.00 89.12 75 ALA A C 1
ATOM 592 O O . ALA A 1 75 ? 9.354 2.260 -10.001 1.00 89.12 75 ALA A O 1
ATOM 593 N N . VAL A 1 76 ? 11.364 1.994 -10.972 1.00 92.81 76 VAL A N 1
ATOM 594 C CA . VAL A 1 76 ? 11.852 3.349 -10.661 1.00 92.81 76 VAL A CA 1
ATOM 595 C C . VAL A 1 76 ? 11.007 4.409 -11.369 1.00 92.81 76 VAL A C 1
ATOM 597 O O . VAL A 1 76 ? 10.576 5.383 -10.740 1.00 92.81 76 VAL A O 1
ATOM 600 N N . ALA A 1 77 ? 10.709 4.205 -12.654 1.00 92.44 77 ALA A N 1
ATOM 601 C CA . ALA A 1 77 ? 9.853 5.100 -13.425 1.00 92.44 77 ALA A CA 1
ATOM 602 C C . ALA A 1 77 ? 8.426 5.167 -12.853 1.00 92.44 77 ALA A C 1
ATOM 604 O O . ALA A 1 77 ? 7.863 6.257 -12.721 1.00 92.44 77 ALA A O 1
ATOM 605 N N . LEU A 1 78 ? 7.855 4.028 -12.450 1.00 91.94 78 LEU A N 1
ATOM 606 C CA . LEU A 1 78 ? 6.524 3.957 -11.847 1.00 91.94 78 LEU A CA 1
ATOM 607 C C . LEU A 1 78 ? 6.476 4.695 -10.506 1.00 91.94 78 LEU A C 1
ATOM 609 O O . LEU A 1 78 ? 5.560 5.481 -10.270 1.00 91.94 78 LEU A O 1
ATOM 613 N N . LYS A 1 79 ? 7.493 4.512 -9.656 1.00 91.88 79 LYS A N 1
ATOM 614 C CA . LYS A 1 79 ? 7.619 5.232 -8.383 1.00 91.88 79 LYS A CA 1
ATOM 615 C C . LYS A 1 79 ? 7.647 6.744 -8.596 1.00 91.88 79 LYS A C 1
ATOM 617 O O . LYS A 1 79 ? 6.948 7.476 -7.895 1.00 91.88 79 LYS A O 1
ATOM 622 N N . ARG A 1 80 ? 8.438 7.211 -9.568 1.00 93.56 80 ARG A N 1
ATOM 623 C CA . ARG A 1 80 ? 8.517 8.632 -9.927 1.00 93.56 80 ARG A CA 1
ATOM 624 C C . ARG A 1 80 ? 7.160 9.151 -10.398 1.00 93.56 80 ARG A C 1
ATOM 626 O O . ARG A 1 80 ? 6.670 10.130 -9.853 1.00 93.56 80 ARG A O 1
ATOM 633 N N . LYS A 1 81 ? 6.512 8.428 -11.311 1.00 92.00 81 LYS A N 1
ATOM 634 C CA . LYS A 1 81 ? 5.193 8.780 -11.846 1.00 92.00 81 LYS A CA 1
ATOM 635 C C . LYS A 1 81 ? 4.117 8.887 -10.764 1.00 92.00 81 LYS A C 1
ATOM 637 O O . LYS A 1 81 ? 3.362 9.851 -10.773 1.00 92.00 81 LYS A O 1
ATOM 642 N N . ILE A 1 82 ? 4.053 7.934 -9.830 1.00 91.88 82 ILE A N 1
ATOM 643 C CA . ILE A 1 82 ? 3.085 7.967 -8.721 1.00 91.88 82 ILE A CA 1
ATOM 644 C C . ILE A 1 82 ? 3.319 9.204 -7.851 1.00 91.88 82 ILE A C 1
ATOM 646 O O . ILE A 1 82 ? 2.371 9.918 -7.532 1.00 91.88 82 ILE A O 1
ATOM 650 N N . ARG A 1 83 ? 4.578 9.484 -7.492 1.00 91.25 83 ARG A N 1
ATOM 651 C CA . ARG A 1 83 ? 4.933 10.655 -6.682 1.00 91.25 83 ARG A CA 1
ATOM 652 C C . ARG A 1 83 ? 4.536 11.957 -7.374 1.00 91.25 83 ARG A C 1
ATOM 654 O O . ARG A 1 83 ? 3.922 12.810 -6.740 1.00 91.25 83 ARG A O 1
ATOM 661 N N . ASP A 1 84 ? 4.872 12.088 -8.651 1.00 94.38 84 ASP A N 1
ATOM 662 C CA . ASP A 1 84 ? 4.625 13.308 -9.414 1.00 94.38 84 ASP A CA 1
ATOM 663 C C . ASP A 1 84 ? 3.101 13.521 -9.585 1.00 94.38 84 ASP A C 1
ATOM 665 O O . ASP A 1 84 ? 2.598 14.612 -9.336 1.00 94.38 84 ASP A O 1
ATOM 669 N N . GLN A 1 85 ? 2.323 12.454 -9.820 1.00 91.06 85 GLN A N 1
ATOM 670 C CA . GLN A 1 85 ? 0.853 12.519 -9.834 1.00 91.06 85 GLN A CA 1
ATOM 671 C C . GLN A 1 85 ? 0.240 12.929 -8.489 1.00 91.06 85 GLN A C 1
ATOM 673 O O . GLN A 1 85 ? -0.734 13.680 -8.472 1.00 91.06 85 GLN A O 1
ATOM 678 N N . CYS A 1 86 ? 0.786 12.457 -7.366 1.00 91.25 86 CYS A N 1
ATOM 679 C CA . CYS A 1 86 ? 0.305 12.865 -6.044 1.00 91.25 86 CYS A CA 1
ATOM 680 C C . CYS A 1 86 ? 0.575 14.355 -5.790 1.00 91.25 86 CYS A C 1
ATOM 682 O O . CYS A 1 86 ? -0.294 15.046 -5.266 1.00 91.25 86 CYS A O 1
ATOM 684 N N . ALA A 1 87 ? 1.751 14.849 -6.191 1.00 90.38 87 ALA A N 1
ATOM 685 C CA . ALA A 1 87 ? 2.146 16.242 -6.001 1.00 90.38 87 ALA A CA 1
ATOM 686 C C . ALA A 1 87 ? 1.367 17.210 -6.907 1.00 90.38 87 ALA A C 1
ATOM 688 O O . ALA A 1 87 ? 0.907 18.248 -6.444 1.00 90.38 87 ALA A O 1
ATOM 689 N N . GLU A 1 88 ? 1.196 16.871 -8.186 1.00 92.88 88 GLU A N 1
ATOM 690 C CA . GLU A 1 88 ? 0.571 17.759 -9.175 1.00 92.88 88 GLU A CA 1
ATOM 691 C C . GLU A 1 88 ? -0.958 17.759 -9.094 1.00 92.88 88 GLU A C 1
ATOM 693 O O . GLU A 1 88 ? -1.594 18.794 -9.275 1.00 92.88 88 GLU A O 1
ATOM 698 N N . GLN A 1 89 ? -1.564 16.597 -8.835 1.00 89.94 89 GLN A N 1
ATOM 699 C CA . GLN A 1 89 ? -3.022 16.425 -8.882 1.00 89.94 89 GLN A CA 1
ATOM 700 C C . GLN A 1 89 ? -3.661 16.422 -7.491 1.00 89.94 89 GLN A C 1
ATOM 702 O O . GLN A 1 89 ? -4.873 16.242 -7.385 1.00 89.94 89 GLN A O 1
ATOM 707 N N . ASN A 1 90 ? -2.849 16.591 -6.441 1.00 88.75 90 ASN A N 1
ATOM 708 C CA . ASN A 1 90 ? -3.258 16.581 -5.037 1.00 88.75 90 ASN A CA 1
ATOM 709 C C . ASN A 1 90 ? -4.133 15.361 -4.676 1.00 88.75 90 ASN A C 1
ATOM 711 O O . ASN A 1 90 ? -5.124 15.464 -3.953 1.00 88.75 90 ASN A O 1
ATOM 715 N N . ARG A 1 91 ? -3.797 14.199 -5.253 1.00 88.06 91 ARG A N 1
ATOM 716 C CA . ARG A 1 91 ? -4.505 12.927 -5.047 1.00 88.06 91 ARG A CA 1
ATOM 717 C C . ARG A 1 91 ? -3.873 12.133 -3.914 1.00 88.06 91 ARG A C 1
ATOM 719 O O . ARG A 1 91 ? -2.668 12.217 -3.678 1.00 88.06 91 ARG A O 1
ATOM 726 N N . PHE A 1 92 ? -4.675 11.297 -3.260 1.00 87.56 92 PHE A N 1
ATOM 727 C CA . PHE A 1 92 ? -4.158 10.378 -2.257 1.00 87.56 92 PHE A CA 1
ATOM 728 C C . PHE A 1 92 ? -3.286 9.298 -2.902 1.00 87.56 92 PHE A C 1
ATOM 730 O O . PHE A 1 92 ? -3.628 8.721 -3.935 1.00 87.56 92 PHE A O 1
ATOM 737 N N . ILE A 1 93 ? -2.169 8.987 -2.239 1.00 86.50 93 ILE A N 1
ATOM 738 C CA . ILE A 1 93 ? -1.211 7.962 -2.680 1.00 86.50 93 ILE A CA 1
ATOM 739 C C . ILE A 1 93 ? -1.907 6.612 -2.883 1.00 86.50 93 ILE A C 1
ATOM 741 O O . ILE A 1 93 ? -1.586 5.904 -3.832 1.00 86.50 93 ILE A O 1
ATOM 745 N N . VAL A 1 94 ? -2.871 6.274 -2.021 1.00 86.94 94 VAL A N 1
ATOM 746 C CA . VAL A 1 94 ? -3.609 5.002 -2.071 1.00 86.94 94 VAL A CA 1
ATOM 747 C C . VAL A 1 94 ? -4.372 4.853 -3.388 1.00 86.94 94 VAL A C 1
ATOM 749 O O . VAL A 1 94 ? -4.248 3.818 -4.040 1.00 86.94 94 VAL A O 1
ATOM 752 N N . ASP A 1 95 ? -5.079 5.896 -3.827 1.00 89.12 95 ASP A N 1
ATOM 753 C CA . ASP A 1 95 ? -5.890 5.858 -5.050 1.00 89.12 95 ASP A CA 1
ATOM 754 C C . ASP A 1 95 ? -5.007 5.743 -6.296 1.00 89.12 95 ASP A C 1
ATOM 756 O O . ASP A 1 95 ? -5.228 4.898 -7.166 1.00 89.12 95 ASP A O 1
ATOM 760 N N . VAL A 1 96 ? -3.945 6.554 -6.354 1.00 92.06 96 VAL A N 1
ATOM 761 C CA . VAL A 1 96 ? -2.988 6.544 -7.470 1.00 92.06 96 VAL A CA 1
ATOM 762 C C . VAL A 1 96 ? -2.263 5.199 -7.547 1.00 92.06 96 VAL A C 1
ATOM 764 O O . VAL A 1 96 ? -2.074 4.648 -8.635 1.00 92.06 96 VAL A O 1
ATOM 767 N N . PHE A 1 97 ? -1.886 4.639 -6.397 1.00 90.56 97 PHE A N 1
ATOM 768 C CA . PHE A 1 97 ? -1.260 3.326 -6.322 1.00 90.56 97 PHE A CA 1
ATOM 769 C C . PHE A 1 97 ? -2.220 2.218 -6.760 1.00 90.56 97 PHE A C 1
ATOM 771 O O . PHE A 1 97 ? -1.815 1.328 -7.502 1.00 90.56 97 PHE A O 1
ATOM 778 N N . GLN A 1 98 ? -3.491 2.270 -6.357 1.00 90.38 98 GLN A N 1
ATOM 779 C CA . GLN A 1 98 ? -4.496 1.287 -6.758 1.00 90.38 98 GLN A CA 1
ATOM 780 C C . GLN A 1 98 ? -4.755 1.323 -8.270 1.00 90.38 98 GLN A C 1
ATOM 782 O O . GLN A 1 98 ? -4.853 0.274 -8.909 1.00 90.38 98 GLN A O 1
ATOM 787 N N . ASP A 1 99 ? -4.819 2.513 -8.863 1.00 91.38 99 ASP A N 1
ATOM 788 C CA . ASP A 1 99 ? -4.965 2.673 -10.309 1.00 91.38 99 ASP A CA 1
ATOM 789 C C . ASP A 1 99 ? -3.734 2.184 -11.076 1.00 91.38 99 ASP A C 1
ATOM 791 O O . ASP A 1 99 ? -3.868 1.561 -12.134 1.00 91.38 99 ASP A O 1
ATOM 795 N N . ALA A 1 100 ? -2.533 2.415 -10.543 1.00 90.19 100 ALA A N 1
ATOM 796 C CA . ALA A 1 100 ? -1.308 1.840 -11.083 1.00 90.19 100 ALA A CA 1
ATOM 797 C C . ALA A 1 100 ? -1.308 0.307 -10.961 1.00 90.19 100 ALA A C 1
ATOM 799 O O . ALA A 1 100 ? -1.011 -0.385 -11.934 1.00 90.19 100 ALA A O 1
ATOM 800 N N . ALA A 1 101 ? -1.710 -0.235 -9.811 1.00 89.75 101 ALA A N 1
ATOM 801 C CA . ALA A 1 101 ? -1.788 -1.671 -9.577 1.00 89.75 101 ALA A CA 1
ATOM 802 C C . ALA A 1 101 ? -2.739 -2.355 -10.566 1.00 89.75 101 ALA A C 1
ATOM 804 O O . ALA A 1 101 ? -2.353 -3.341 -11.180 1.00 89.75 101 ALA A O 1
ATOM 805 N N . LYS A 1 102 ? -3.925 -1.787 -10.827 1.00 90.12 102 LYS A N 1
ATOM 806 C CA . LYS A 1 102 ? -4.864 -2.310 -11.841 1.00 90.12 102 LYS A CA 1
ATOM 807 C C . LYS A 1 102 ? -4.262 -2.390 -13.249 1.00 90.12 102 LYS A C 1
ATOM 809 O O . LYS A 1 102 ? -4.702 -3.205 -14.052 1.00 90.12 102 LYS A O 1
ATOM 814 N N . ARG A 1 103 ? -3.310 -1.511 -13.577 1.00 87.75 103 ARG A N 1
ATOM 815 C CA . ARG A 1 103 ? -2.703 -1.424 -14.915 1.00 87.75 103 ARG A CA 1
ATOM 816 C C . ARG A 1 103 ? -1.474 -2.313 -15.071 1.00 87.75 103 ARG A C 1
ATOM 818 O O . ARG A 1 103 ? -1.264 -2.856 -16.152 1.00 87.75 103 ARG A O 1
ATOM 825 N N . TYR A 1 104 ? -0.652 -2.404 -14.029 1.00 84.94 104 TYR A N 1
ATOM 826 C CA . TYR A 1 104 ? 0.677 -3.016 -14.098 1.00 84.94 104 TYR A CA 1
ATOM 827 C C . TYR A 1 104 ? 0.791 -4.336 -13.337 1.00 84.94 104 TYR A C 1
ATOM 829 O O . TYR A 1 104 ? 1.615 -5.157 -13.724 1.00 84.94 104 TYR A O 1
ATOM 837 N N . SER A 1 105 ? -0.025 -4.556 -12.302 1.00 81.12 105 SER A N 1
ATOM 838 C CA . SER A 1 105 ? -0.018 -5.809 -11.549 1.00 81.12 105 SER A CA 1
ATOM 839 C C . SER A 1 105 ? -0.721 -6.886 -12.371 1.00 81.12 105 SER A C 1
ATOM 841 O O . SER A 1 105 ? -1.927 -6.799 -12.607 1.00 81.12 105 SER A O 1
ATOM 843 N N . LYS A 1 106 ? 0.046 -7.879 -12.816 1.00 68.88 106 LYS A N 1
ATOM 844 C CA . LYS A 1 106 ? -0.438 -9.088 -13.487 1.00 68.88 106 LYS A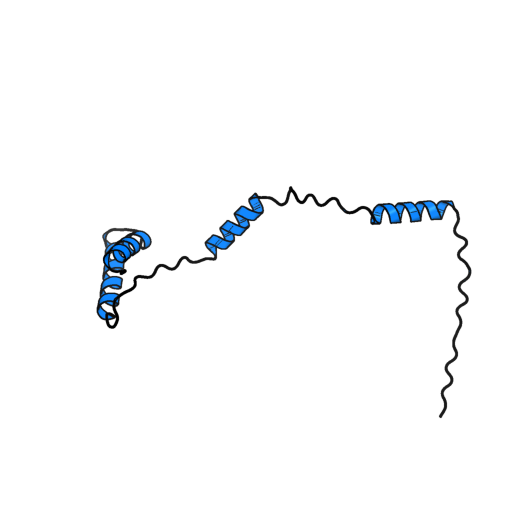 CA 1
ATOM 845 C C . LYS A 1 106 ? -0.028 -10.321 -12.703 1.00 68.88 106 LYS A C 1
ATOM 847 O O . LYS A 1 106 ? 1.057 -10.272 -12.084 1.00 68.88 106 LYS A O 1
#

Secondary structure (DSSP, 8-state):
-----------PPP----HHHHHHHHHHHHHHTS-----GGGS-HHHHHHHHHHHHHHS---------TT-HHHHHHHHHHHHHHHHHH---HHHHHHHHHHHH--

Sequence (106 aa):
MTHTQTILVNCRRPFTLRPSQMMVYLMMIITALLPATSNAFLNNPLKRVEKDLLALTRRVTAHHILLPPNSDDAAVALKRKIRDQCAEQNRFIVDVFQDAAKRYSK

pLDDT: mean 75.05, std 15.58, range [39.41, 94.38]

Nearest PDB structures (foldseek):
  6tps-assembly1_R  TM=2.436E-01  e=5.588E+00  Saccharomyces cerevisiae S288C

Foldseek 3Di:
DDDDDDDDDDDDDPPPDDPVNVVVVVVVVVVVPDDPPPPPVPPPPVVVVVVVVVVVVVDDPDDDADADPPCVVVVVVLVVVLVVCCVPVVDDSVVSVVVVSVVGRD

Organism: NCBI:txid1486917

Solvent-accessible surface area (backbone atoms only — not comparable to full-atom values): 6915 Å² total; per-residue (Å²): 140,87,86,87,81,86,84,82,84,78,85,76,74,85,81,85,75,56,75,74,58,52,53,56,53,51,54,51,52,55,64,71,65,56,74,78,80,71,66,72,85,69,65,46,67,65,61,51,51,51,50,50,52,55,50,52,74,70,52,79,84,82,85,82,66,50,70,69,89,93,42,65,70,57,52,54,50,49,54,51,51,50,52,52,47,30,69,74,66,72,46,60,65,67,60,55,48,52,57,47,29,73,74,58,40,117

Radius of gyration: 37.81 Å; Cα contacts (8 Å, |Δi|>4): 27; chains: 1; bounding box: 54×58×89 Å